Protein AF-A0A2H0EX03-F1 (afdb_monomer)

Radius of gyration: 18.91 Å; Cα contacts (8 Å, |Δi|>4): 187; chains: 1; bounding box: 61×41×51 Å

Foldseek 3Di:
DDPPPDPDPPPPDLLLVPDDPVCQVVLVVLLVLLQVLLVQLVPPDDPSNVVSLLVLLVSLLVVQLVLLVVQLVLQQVDPPPHRDPVSNVSSRVSNVQSVVLNVDDPPSSLVSSLVSLVVSLVVVVVCVVVVSDDVSVSSSSVVSSVSNSVSSVSSSVD

Mean predicted aligned error: 6.38 Å

pLDDT: mean 90.41, std 13.21, range [45.66, 98.88]

Solvent-accessible surface area (backbone atoms only — not comparable to full-atom values): 8365 Å² total; per-residue (Å²): 134,83,80,80,77,73,79,74,80,83,76,82,63,61,58,56,76,69,33,58,66,68,62,47,53,54,52,59,56,64,43,50,61,36,50,52,24,24,50,36,19,66,68,41,72,72,74,49,15,59,52,24,42,51,52,37,44,53,50,48,28,49,52,36,24,50,55,14,50,50,43,31,53,41,35,58,66,31,96,84,79,53,66,53,68,66,58,42,55,60,20,48,49,38,39,56,49,26,54,54,20,71,73,41,61,85,55,52,20,34,52,46,41,31,50,51,39,50,53,49,47,54,50,47,42,53,36,29,75,72,66,61,42,62,87,38,50,49,46,55,44,52,63,49,41,49,53,40,30,48,22,34,55,55,34,53,77,82

Secondary structure (DSSP, 8-state):
-----PPPP-----GGGGS-HHHHHHHHHTHHHHHHHHHHHHH--TTHHHHHHHHHHHHHHHHHHHHHHHHHHHHHH-SSS---HHHHHHHHHHHHHHHHHHHSPTTHHHHHHHHHHHHHHHHHHHHHHTTSS-TTHHHHHHHHHHHHHHHHHHHHT-

Nearest PDB structures (foldseek):
  7a0g-assembly1_EEE  TM=2.901E-01  e=4.725E+00  Serratia marcescens
  8px9-assembly1_B  TM=3.118E-01  e=8.494E+00  Escherichia coli
  9g2t-assembly1_B  TM=1.990E-01  e=8.920E+00  Mycolicibacterium thermoresistibile ATCC 19527

Structure (mmCIF, N/CA/C/O backbone):
data_AF-A0A2H0EX03-F1
#
_entry.id   AF-A0A2H0EX03-F1
#
loop_
_atom_site.group_PDB
_atom_site.id
_atom_site.type_symbol
_atom_site.label_atom_id
_atom_site.label_alt_id
_atom_site.label_comp_id
_atom_site.label_asym_id
_atom_site.label_entity_id
_atom_site.label_seq_id
_atom_site.pdbx_PDB_ins_code
_atom_site.Cartn_x
_atom_site.Cartn_y
_atom_site.Cartn_z
_atom_site.occupancy
_atom_site.B_iso_or_equiv
_atom_site.auth_seq_id
_atom_site.auth_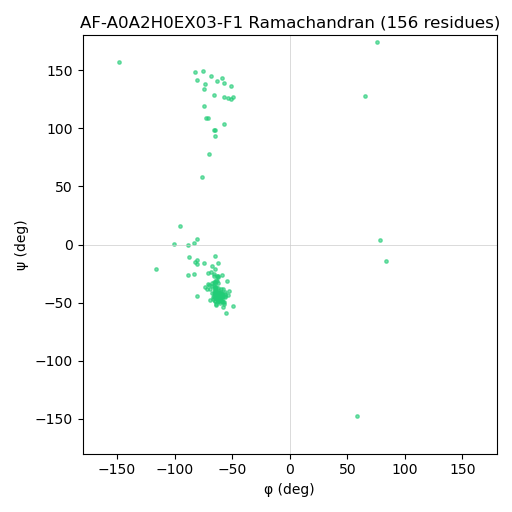comp_id
_atom_site.auth_asym_id
_atom_site.auth_atom_id
_atom_site.pdbx_PDB_model_num
ATOM 1 N N . MET A 1 1 ? -43.100 -32.100 20.176 1.00 51.62 1 MET A N 1
ATOM 2 C CA . MET A 1 1 ? -42.964 -31.776 18.740 1.00 51.62 1 MET A CA 1
ATOM 3 C C . MET A 1 1 ? -41.862 -30.725 18.614 1.00 51.62 1 MET A C 1
ATOM 5 O O . MET A 1 1 ? -42.129 -29.545 18.786 1.00 51.62 1 MET A O 1
ATOM 9 N N . TYR A 1 2 ? -40.604 -31.158 18.481 1.00 45.66 2 TYR A N 1
ATOM 10 C CA . TYR A 1 2 ? -39.464 -30.253 18.292 1.00 45.66 2 TYR A CA 1
ATOM 11 C C . TYR A 1 2 ? -39.506 -29.729 16.855 1.00 45.66 2 TYR A C 1
ATOM 13 O O . TYR A 1 2 ? -39.462 -30.515 15.915 1.00 45.66 2 TYR A O 1
ATOM 21 N N . ALA A 1 3 ? -39.635 -28.416 16.684 1.00 56.53 3 ALA A N 1
ATOM 22 C CA . ALA A 1 3 ? -39.500 -27.790 15.378 1.00 56.53 3 ALA A CA 1
ATOM 23 C C . ALA A 1 3 ? -38.021 -27.837 14.968 1.00 56.53 3 ALA A C 1
ATOM 25 O O . ALA A 1 3 ? -37.186 -27.144 15.552 1.00 56.53 3 ALA A O 1
ATOM 26 N N . GLU A 1 4 ? -37.696 -28.667 13.980 1.00 59.78 4 GLU A N 1
ATOM 27 C CA . GLU A 1 4 ? -36.404 -28.642 13.300 1.00 59.78 4 GLU A CA 1
ATOM 28 C C . GLU A 1 4 ? -36.185 -27.242 12.707 1.00 59.78 4 GLU A C 1
ATOM 30 O O . GLU A 1 4 ? -36.770 -26.876 11.683 1.00 59.78 4 GLU A O 1
ATOM 35 N N . ARG A 1 5 ? -35.340 -26.421 13.345 1.00 62.00 5 ARG A N 1
ATOM 36 C CA . ARG A 1 5 ? -34.784 -25.235 12.686 1.00 62.00 5 ARG A CA 1
ATOM 37 C C . ARG A 1 5 ? -33.887 -25.738 11.565 1.00 62.00 5 ARG A C 1
ATOM 39 O O . ARG A 1 5 ? -32.742 -26.109 11.807 1.00 62.00 5 ARG A O 1
ATOM 46 N N . ARG A 1 6 ? -34.411 -25.751 10.341 1.00 66.62 6 ARG A N 1
ATOM 47 C CA . ARG A 1 6 ? -33.588 -25.923 9.144 1.00 66.62 6 ARG A CA 1
ATOM 48 C C . ARG A 1 6 ? -32.482 -24.860 9.189 1.00 66.62 6 ARG A C 1
ATOM 50 O O . ARG A 1 6 ? -32.819 -23.684 9.355 1.00 66.62 6 ARG A O 1
ATOM 57 N N . PRO A 1 7 ? -31.193 -25.225 9.089 1.00 57.06 7 PRO A N 1
ATOM 58 C CA . PRO A 1 7 ? -30.139 -24.229 8.971 1.00 57.06 7 PRO A CA 1
ATOM 59 C C . PRO A 1 7 ? -30.449 -23.359 7.750 1.00 57.06 7 PRO A C 1
ATOM 61 O O . PRO A 1 7 ? -30.716 -23.874 6.663 1.00 57.06 7 PRO A O 1
ATOM 64 N N . SER A 1 8 ? -30.485 -22.038 7.939 1.00 59.81 8 SER A N 1
ATOM 65 C CA . SER A 1 8 ? -30.627 -21.104 6.823 1.00 59.81 8 SER A CA 1
ATOM 66 C C . SER A 1 8 ? -29.485 -21.357 5.835 1.00 59.81 8 SER A C 1
ATOM 68 O O . SER A 1 8 ? -28.356 -21.552 6.300 1.00 59.81 8 SER A O 1
ATOM 70 N N . PRO A 1 9 ? -29.730 -21.339 4.511 1.00 55.34 9 PRO A N 1
ATOM 71 C CA . PRO A 1 9 ? -28.667 -21.464 3.523 1.00 55.34 9 PRO A CA 1
ATOM 72 C C . PRO A 1 9 ? -27.545 -20.489 3.873 1.00 55.34 9 PRO A C 1
ATOM 74 O O . PRO A 1 9 ? -27.804 -19.303 4.086 1.00 55.34 9 PRO A O 1
ATOM 77 N N . VAL A 1 10 ? -26.313 -20.985 3.983 1.00 57.94 10 VAL A N 1
ATOM 78 C CA . VAL A 1 10 ? -25.141 -20.122 4.135 1.00 57.94 10 VAL A CA 1
ATOM 79 C C . VAL A 1 10 ? -25.035 -19.328 2.835 1.00 57.94 10 VAL A C 1
ATOM 81 O O . VAL A 1 10 ? -24.502 -19.816 1.842 1.00 57.94 10 VAL A O 1
ATOM 84 N N . GLU A 1 11 ? -25.611 -18.126 2.800 1.00 52.28 11 GLU A N 1
ATOM 85 C CA . GLU A 1 11 ? -25.418 -17.206 1.686 1.00 52.28 11 GLU A CA 1
ATOM 86 C C . GLU A 1 11 ? -23.942 -16.804 1.675 1.00 52.28 11 GLU A C 1
ATOM 88 O O . GLU A 1 11 ? -23.515 -15.906 2.404 1.00 52.28 11 GLU A O 1
ATOM 93 N N . ILE A 1 12 ? -23.147 -17.458 0.826 1.00 50.12 12 ILE A N 1
ATOM 94 C CA . ILE A 1 12 ? -21.801 -16.998 0.484 1.00 50.12 12 ILE A CA 1
ATOM 95 C C . ILE A 1 12 ? -21.967 -15.736 -0.367 1.00 50.12 12 ILE A C 1
ATOM 97 O O . ILE A 1 12 ? -21.898 -15.756 -1.596 1.00 50.12 12 ILE A O 1
ATOM 101 N N . ARG A 1 13 ? -22.257 -14.607 0.283 1.00 56.12 13 ARG A N 1
ATOM 102 C CA . ARG A 1 13 ? -22.233 -13.310 -0.390 1.00 56.12 13 ARG A CA 1
ATOM 103 C C . ARG A 1 13 ? -20.781 -13.036 -0.780 1.00 56.12 13 ARG A C 1
ATOM 105 O O . ARG A 1 13 ? -19.912 -13.125 0.090 1.00 56.12 13 ARG A O 1
ATOM 112 N N . PRO A 1 14 ? -20.491 -12.684 -2.049 1.00 64.75 14 PRO A N 1
ATOM 113 C CA . PRO A 1 14 ? -19.153 -12.262 -2.434 1.00 64.75 14 PRO A CA 1
ATOM 114 C C . PRO A 1 14 ? -18.709 -11.170 -1.468 1.00 64.75 14 PRO A C 1
ATOM 116 O O . PRO A 1 14 ? -19.436 -10.188 -1.305 1.00 64.75 14 PRO A O 1
ATOM 119 N N . MET A 1 15 ? -17.558 -11.342 -0.814 1.00 75.19 15 MET A N 1
ATOM 120 C CA . MET A 1 15 ? -17.139 -10.461 0.284 1.00 75.19 15 MET A CA 1
ATOM 121 C C . MET A 1 15 ? -17.134 -8.982 -0.132 1.00 75.19 15 MET A C 1
ATOM 123 O O . MET A 1 15 ? -17.496 -8.121 0.657 1.00 75.19 15 MET A O 1
ATOM 127 N N . LEU A 1 16 ? -16.851 -8.673 -1.404 1.00 79.81 16 LEU A N 1
ATOM 128 C CA . LEU A 1 16 ? -16.918 -7.306 -1.929 1.00 79.81 16 LEU A CA 1
ATOM 129 C C . LEU A 1 16 ? -18.316 -6.676 -1.878 1.00 79.81 16 LEU A C 1
ATOM 131 O O . LEU A 1 16 ? -18.407 -5.455 -1.775 1.00 79.81 16 LEU A O 1
ATOM 135 N N . ARG A 1 17 ? -19.407 -7.458 -1.920 1.00 83.00 17 ARG A N 1
ATOM 136 C CA . ARG A 1 17 ? -20.782 -6.929 -1.866 1.00 83.00 17 ARG A CA 1
ATOM 137 C C . ARG A 1 17 ? -21.109 -6.250 -0.533 1.00 83.00 17 ARG A C 1
ATOM 139 O O . ARG A 1 17 ? -22.020 -5.427 -0.518 1.00 83.00 17 ARG A O 1
ATOM 146 N N . THR A 1 18 ? -20.370 -6.550 0.539 1.00 88.31 18 THR A N 1
ATOM 147 C CA . THR A 1 18 ? -20.543 -5.922 1.862 1.00 88.31 18 THR A CA 1
ATOM 148 C C . THR A 1 18 ? -19.832 -4.570 1.979 1.00 88.31 18 THR A C 1
ATOM 150 O O . THR A 1 18 ? -20.134 -3.796 2.882 1.00 88.31 18 THR A O 1
ATOM 153 N N . VAL A 1 19 ? -18.918 -4.255 1.053 1.00 93.50 19 VAL A N 1
ATOM 154 C CA . VAL A 1 19 ? -18.184 -2.982 1.023 1.00 93.50 19 VAL A CA 1
ATOM 155 C C . VAL A 1 19 ? -19.110 -1.857 0.544 1.00 93.50 19 VAL A C 1
ATOM 157 O O . VAL A 1 19 ? -19.762 -2.044 -0.489 1.00 93.50 19 VAL A O 1
ATOM 160 N N . PRO A 1 20 ? -19.145 -0.683 1.204 1.00 95.62 20 PRO A N 1
ATOM 161 C CA . PRO A 1 20 ? -19.903 0.475 0.733 1.00 95.62 20 PRO A CA 1
ATOM 162 C C . PRO A 1 20 ? -19.593 0.811 -0.739 1.00 95.62 20 PRO A C 1
ATOM 164 O O . PRO A 1 20 ? -18.417 0.815 -1.115 1.00 95.62 20 PRO A O 1
ATOM 167 N N . PRO A 1 21 ? -20.598 1.114 -1.587 1.00 95.31 21 PRO A N 1
ATOM 168 C CA . PRO A 1 21 ? -20.388 1.285 -3.027 1.00 95.31 21 PRO A CA 1
ATOM 169 C C . PRO A 1 21 ? -19.301 2.304 -3.383 1.00 95.31 21 PRO A C 1
ATOM 171 O O . PRO A 1 21 ? -18.456 2.016 -4.224 1.00 95.31 21 PRO A O 1
ATOM 174 N N . ALA A 1 22 ? -19.272 3.455 -2.703 1.00 96.25 22 ALA A N 1
ATOM 175 C CA . ALA A 1 22 ? -18.262 4.488 -2.937 1.00 96.25 22 ALA A CA 1
ATOM 176 C C . ALA A 1 22 ? -16.836 3.980 -2.658 1.00 96.25 22 ALA A C 1
ATOM 178 O O . ALA A 1 22 ? -15.960 4.110 -3.509 1.00 96.25 22 ALA A O 1
ATOM 179 N N . ALA A 1 23 ? -16.619 3.330 -1.508 1.00 95.00 23 ALA A N 1
ATOM 180 C CA . ALA A 1 23 ? -15.321 2.756 -1.150 1.00 95.00 23 ALA A CA 1
ATOM 181 C C . ALA A 1 23 ? -14.894 1.657 -2.134 1.00 95.00 23 ALA A C 1
ATOM 183 O O . ALA A 1 23 ? -13.721 1.564 -2.488 1.00 95.00 23 ALA A O 1
ATOM 184 N N . ARG A 1 24 ? -15.849 0.854 -2.616 1.00 95.62 24 ARG A N 1
ATOM 185 C CA . ARG A 1 24 ? -15.594 -0.187 -3.614 1.00 95.62 24 ARG A CA 1
ATOM 186 C C . ARG A 1 24 ? -15.132 0.404 -4.945 1.00 95.62 24 ARG A C 1
ATOM 188 O O . ARG A 1 24 ? -14.111 -0.031 -5.462 1.00 95.62 24 ARG A O 1
ATOM 195 N N . TRP A 1 25 ?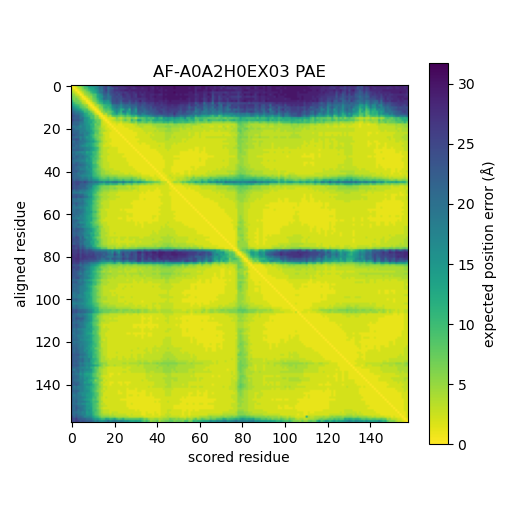 -15.864 1.377 -5.487 1.00 96.31 25 TRP A N 1
ATOM 196 C CA . TRP A 1 25 ? -15.535 1.991 -6.777 1.00 96.31 25 TRP A CA 1
ATOM 197 C C . TRP A 1 25 ? -14.212 2.746 -6.731 1.00 96.31 25 TRP A C 1
ATOM 199 O O . TRP A 1 25 ? -13.348 2.508 -7.572 1.00 96.31 25 TRP A O 1
ATOM 209 N N . LEU A 1 26 ? -14.026 3.591 -5.716 1.00 95.75 26 LEU A N 1
ATOM 210 C CA . LEU A 1 26 ? -12.784 4.341 -5.547 1.00 95.75 26 LEU A CA 1
ATOM 211 C C . LEU A 1 26 ? -11.603 3.398 -5.303 1.00 95.75 26 LEU A C 1
ATOM 213 O O . LEU A 1 26 ? -10.588 3.511 -5.985 1.00 95.75 26 LEU A O 1
ATOM 217 N N . GLY A 1 27 ? -11.758 2.412 -4.416 1.00 95.25 27 GLY A N 1
ATOM 218 C CA . GLY A 1 27 ? -10.721 1.419 -4.151 1.00 95.25 27 GLY A CA 1
ATOM 219 C C . GLY A 1 27 ? -10.297 0.668 -5.413 1.00 95.25 27 GLY A C 1
ATOM 220 O O . GLY A 1 27 ? -9.112 0.639 -5.732 1.00 95.25 27 GLY A O 1
ATOM 221 N N . LEU A 1 28 ? -11.254 0.114 -6.168 1.00 96.19 28 LEU A N 1
ATOM 222 C CA . LEU A 1 28 ? -10.968 -0.629 -7.402 1.00 96.19 28 LEU A CA 1
ATOM 223 C C . LEU A 1 28 ? -10.357 0.256 -8.494 1.00 96.19 28 LEU A C 1
ATOM 225 O O . LEU A 1 28 ? -9.452 -0.192 -9.194 1.00 96.19 28 LEU A O 1
ATOM 229 N N . SER A 1 29 ? -10.789 1.515 -8.614 1.00 96.88 29 SER A N 1
ATOM 230 C CA . SER A 1 29 ? -10.184 2.462 -9.560 1.00 96.88 29 SER A CA 1
ATOM 231 C C . SER A 1 29 ? -8.710 2.747 -9.253 1.00 96.88 29 SER A C 1
ATOM 233 O O . SER A 1 29 ? -7.923 2.955 -10.173 1.00 96.88 29 SER A O 1
ATOM 235 N N . GLY A 1 30 ? -8.302 2.642 -7.983 1.00 97.06 30 GLY A N 1
ATOM 236 C CA . GLY A 1 30 ? -6.902 2.744 -7.571 1.00 97.06 30 GLY A CA 1
ATOM 237 C C . GLY A 1 30 ? -5.990 1.653 -8.148 1.00 97.06 30 GLY A C 1
ATOM 238 O O . GLY A 1 30 ? -4.777 1.818 -8.143 1.00 97.06 30 GLY A O 1
ATOM 239 N N . LEU A 1 31 ? -6.531 0.554 -8.688 1.00 98.19 31 LEU A N 1
ATOM 240 C CA . LEU A 1 31 ? -5.728 -0.453 -9.393 1.00 98.19 31 LEU A CA 1
ATOM 241 C C . LEU A 1 31 ? -5.393 -0.065 -10.835 1.00 98.19 31 LEU A C 1
ATOM 243 O O . LEU A 1 31 ? -4.481 -0.655 -11.414 1.00 98.19 31 LEU A O 1
ATOM 247 N N . ILE A 1 32 ? -6.101 0.907 -11.420 1.00 98.44 32 ILE A N 1
ATOM 248 C CA . ILE A 1 32 ? -5.894 1.306 -12.818 1.00 98.44 32 ILE A CA 1
ATOM 249 C C . ILE A 1 32 ? -4.439 1.743 -13.050 1.00 98.44 32 ILE A C 1
ATOM 251 O O . ILE A 1 32 ? -3.820 1.188 -13.959 1.00 98.44 32 ILE A O 1
ATOM 255 N N . PRO A 1 33 ? -3.833 2.633 -12.235 1.00 98.38 33 PRO A N 1
ATOM 256 C CA . PRO A 1 33 ? -2.448 3.035 -12.465 1.00 98.38 33 PRO A CA 1
ATOM 257 C C . PRO A 1 33 ? -1.457 1.891 -12.229 1.00 98.38 33 PRO A C 1
ATOM 259 O O . PRO A 1 33 ? -0.507 1.767 -12.992 1.00 98.38 33 PRO A O 1
ATOM 262 N N . PHE A 1 34 ? -1.697 1.008 -11.249 1.00 98.62 34 PHE A N 1
ATOM 263 C CA . PHE A 1 34 ? -0.854 -0.177 -11.038 1.00 98.62 34 PHE A CA 1
ATOM 264 C C . PHE A 1 34 ? -0.802 -1.063 -12.283 1.00 98.62 34 PHE A C 1
ATOM 266 O O . PHE A 1 34 ? 0.278 -1.396 -12.760 1.00 98.62 34 PHE A O 1
ATOM 273 N N . MET A 1 35 ? -1.969 -1.453 -12.801 1.00 98.44 35 MET A N 1
ATOM 274 C CA . MET A 1 35 ? -2.056 -2.357 -13.950 1.00 98.44 35 MET A CA 1
ATOM 275 C C . MET A 1 35 ? -1.537 -1.695 -15.230 1.00 98.44 35 MET A C 1
ATOM 277 O O . MET A 1 35 ? -0.799 -2.322 -15.986 1.00 98.44 35 MET A O 1
ATOM 281 N N . ALA A 1 36 ? -1.881 -0.424 -15.458 1.00 98.12 36 ALA A N 1
ATOM 282 C CA . ALA A 1 36 ? -1.440 0.309 -16.640 1.00 98.12 36 ALA A CA 1
ATOM 283 C C . ALA A 1 36 ? 0.081 0.505 -16.659 1.00 98.12 36 ALA A C 1
ATOM 285 O O . ALA A 1 36 ? 0.715 0.242 -17.677 1.00 98.12 36 ALA A O 1
ATOM 286 N N . LEU A 1 37 ? 0.680 0.924 -15.539 1.00 98.19 37 LEU A N 1
ATOM 287 C CA . LEU A 1 37 ? 2.122 1.158 -15.466 1.00 98.19 37 LEU A CA 1
ATOM 288 C C . LEU A 1 37 ? 2.923 -0.148 -15.505 1.00 98.19 37 LEU A C 1
ATOM 290 O O . LEU A 1 37 ? 3.978 -0.168 -16.126 1.00 98.19 37 LEU A O 1
ATOM 294 N N . ALA A 1 38 ? 2.410 -1.241 -14.927 1.00 97.94 38 ALA A N 1
ATOM 295 C CA . ALA A 1 38 ? 3.038 -2.557 -15.054 1.00 97.94 38 ALA A CA 1
ATOM 296 C C . ALA A 1 38 ? 3.004 -3.085 -16.500 1.00 97.94 38 ALA A C 1
ATOM 298 O O . ALA A 1 38 ? 3.995 -3.619 -16.994 1.00 97.94 38 ALA A O 1
ATOM 299 N N . ALA A 1 39 ? 1.885 -2.905 -17.210 1.00 97.56 39 ALA A N 1
ATOM 300 C CA . ALA A 1 39 ? 1.806 -3.257 -18.627 1.00 97.56 39 ALA A CA 1
ATOM 301 C C . ALA A 1 39 ? 2.767 -2.400 -19.467 1.00 97.56 39 ALA A C 1
ATOM 303 O O . ALA A 1 39 ? 3.503 -2.928 -20.298 1.00 97.56 39 ALA A O 1
ATOM 304 N N . LEU A 1 40 ? 2.813 -1.088 -19.212 1.00 96.88 40 LEU A N 1
ATOM 305 C CA . LEU A 1 40 ? 3.740 -0.187 -19.893 1.00 96.88 40 LEU A CA 1
ATOM 306 C C . LEU A 1 40 ? 5.200 -0.541 -19.605 1.00 96.88 40 LEU A C 1
ATOM 308 O O . LEU A 1 40 ? 5.984 -0.551 -20.544 1.00 96.88 40 LEU A O 1
ATOM 312 N N . SER A 1 41 ? 5.571 -0.901 -18.374 1.00 96.44 41 SER A N 1
ATOM 313 C CA . SER A 1 41 ? 6.955 -1.300 -18.086 1.00 96.44 41 SER A CA 1
ATOM 314 C C . SER A 1 41 ? 7.389 -2.555 -18.843 1.00 9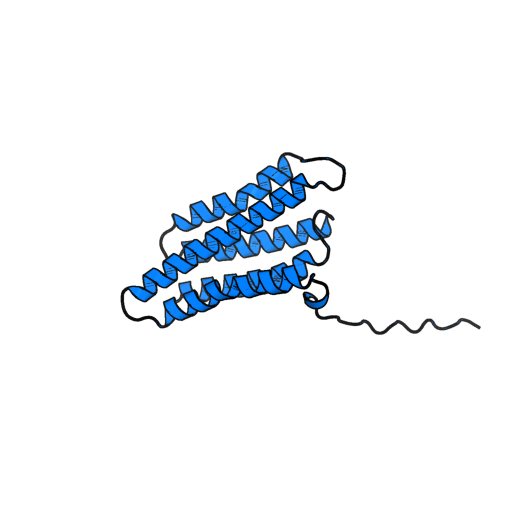6.44 41 SER A C 1
ATOM 316 O O . SER A 1 41 ? 8.569 -2.706 -19.109 1.00 96.44 41 SER A O 1
ATOM 318 N N . LEU A 1 42 ? 6.453 -3.441 -19.204 1.00 95.56 42 LEU A N 1
ATOM 319 C CA . LEU A 1 42 ? 6.743 -4.678 -19.941 1.00 95.56 42 LEU A CA 1
ATOM 320 C C . LEU A 1 42 ? 6.733 -4.504 -21.466 1.00 95.56 42 LEU A C 1
ATOM 322 O O . LEU A 1 42 ? 7.332 -5.303 -22.181 1.00 95.56 42 LEU A O 1
ATOM 326 N N . MET A 1 43 ? 5.984 -3.525 -21.975 1.00 96.06 43 MET A N 1
ATOM 327 C CA . MET A 1 43 ? 5.677 -3.408 -23.406 1.00 96.06 43 MET A CA 1
ATOM 328 C C . MET A 1 43 ? 6.255 -2.149 -24.056 1.00 96.06 43 MET A C 1
ATOM 330 O O . MET A 1 43 ? 6.350 -2.091 -25.284 1.00 96.06 43 MET A O 1
ATOM 334 N N . ALA A 1 44 ? 6.568 -1.114 -23.273 1.00 92.62 44 ALA A N 1
ATOM 335 C CA . ALA A 1 44 ? 7.015 0.160 -23.814 1.00 92.62 44 ALA A CA 1
ATOM 336 C C . ALA A 1 44 ? 8.458 0.059 -24.344 1.00 92.62 44 ALA A C 1
ATOM 338 O O . ALA A 1 44 ? 9.312 -0.546 -23.702 1.00 92.62 44 ALA A O 1
ATOM 339 N N . PRO A 1 45 ? 8.755 0.657 -25.509 1.00 89.69 45 PRO A N 1
ATOM 340 C CA . PRO A 1 45 ? 10.091 0.619 -26.083 1.00 89.69 45 PRO A CA 1
ATOM 341 C C . PRO A 1 45 ? 11.008 1.684 -25.476 1.00 89.69 45 PRO A C 1
ATOM 343 O O . PRO A 1 45 ? 10.585 2.811 -25.197 1.00 89.69 45 PRO A O 1
ATOM 346 N N . GLY A 1 46 ? 12.303 1.370 -25.408 1.00 84.44 46 GLY A N 1
ATOM 347 C CA . GLY A 1 46 ? 13.335 2.330 -25.013 1.00 84.44 46 GLY A CA 1
ATOM 348 C C . GLY A 1 46 ? 13.071 2.908 -23.617 1.00 84.44 46 GLY A C 1
ATOM 349 O O . GLY A 1 46 ? 12.481 2.217 -22.806 1.00 84.44 46 GLY A O 1
ATOM 350 N N . PRO A 1 47 ? 13.426 4.174 -23.327 1.00 89.94 47 PRO A N 1
ATOM 351 C CA . PRO A 1 47 ? 13.465 4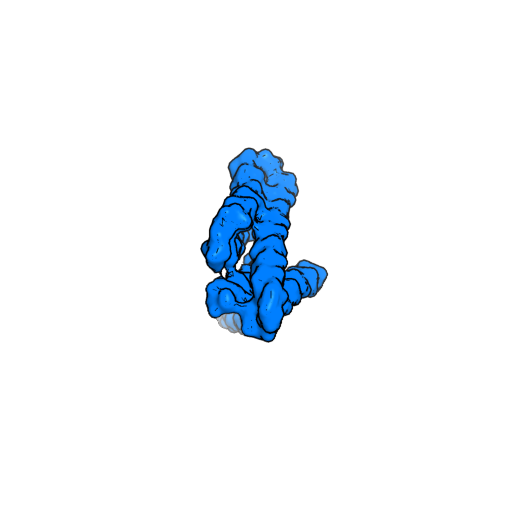.704 -21.954 1.00 89.94 47 PRO A CA 1
ATOM 352 C C . PRO A 1 47 ? 12.101 4.770 -21.245 1.00 89.94 47 PRO A C 1
ATOM 354 O O . PRO A 1 47 ? 12.031 5.070 -20.052 1.00 89.94 47 PRO A O 1
ATOM 357 N N . TRP A 1 48 ? 11.007 4.550 -21.976 1.00 94.38 48 TRP A N 1
ATOM 358 C CA . TRP A 1 48 ? 9.652 4.592 -21.439 1.00 94.38 48 TRP A CA 1
ATOM 359 C C . TRP A 1 48 ? 9.346 3.410 -20.514 1.00 94.38 48 TRP A C 1
ATOM 361 O O . TRP A 1 48 ? 8.502 3.565 -19.630 1.00 94.38 48 TRP A O 1
ATOM 371 N N . ASP A 1 49 ? 10.046 2.282 -20.663 1.00 93.62 49 ASP A N 1
ATOM 372 C CA . ASP A 1 49 ? 9.946 1.135 -19.755 1.00 93.62 49 ASP A CA 1
ATOM 373 C C . ASP A 1 49 ? 10.356 1.521 -18.322 1.00 93.62 49 ASP A C 1
ATOM 375 O O . ASP A 1 49 ? 9.590 1.345 -17.371 1.00 93.62 49 ASP A O 1
ATOM 379 N N . ALA A 1 50 ? 11.512 2.165 -18.179 1.00 93.44 50 ALA A N 1
ATOM 380 C CA . ALA A 1 50 ? 12.110 2.601 -16.933 1.00 93.44 50 ALA A CA 1
ATOM 381 C C . ALA A 1 50 ? 11.315 3.749 -16.310 1.00 93.44 50 ALA A C 1
ATOM 383 O O . ALA A 1 50 ? 11.120 3.767 -15.093 1.00 93.44 50 ALA A O 1
ATOM 384 N N . VAL A 1 51 ? 10.801 4.674 -17.131 1.00 96.12 51 VAL A N 1
ATOM 385 C CA . VAL A 1 51 ? 9.890 5.731 -16.664 1.00 96.12 51 VAL A CA 1
ATOM 386 C C . VAL A 1 51 ? 8.601 5.125 -16.108 1.00 96.12 51 VAL A C 1
ATOM 388 O O . VAL A 1 51 ? 8.180 5.509 -15.016 1.00 96.12 51 VAL A O 1
ATOM 391 N N . ALA A 1 52 ? 7.991 4.159 -16.804 1.00 97.31 52 ALA A N 1
ATOM 392 C CA . ALA A 1 52 ? 6.784 3.483 -16.329 1.00 97.31 52 ALA A CA 1
ATOM 393 C C . ALA A 1 52 ? 7.041 2.713 -15.026 1.00 97.31 52 ALA A C 1
ATOM 395 O O . ALA A 1 52 ? 6.257 2.820 -14.081 1.00 97.31 52 ALA A O 1
ATOM 396 N N . ARG A 1 53 ? 8.175 2.011 -14.938 1.00 96.81 53 ARG A N 1
ATOM 397 C CA . ARG A 1 53 ? 8.612 1.296 -13.732 1.00 96.81 53 ARG A CA 1
ATOM 398 C C . ARG A 1 53 ? 8.831 2.235 -12.542 1.00 96.81 53 ARG A C 1
ATOM 400 O O . ARG A 1 53 ? 8.346 1.963 -11.448 1.00 96.81 53 ARG A O 1
ATOM 407 N N . GLY A 1 54 ? 9.503 3.366 -12.758 1.00 97.31 54 GLY A N 1
ATOM 408 C CA . GLY A 1 54 ? 9.705 4.385 -11.725 1.00 97.31 54 GLY A CA 1
ATOM 409 C C . GLY A 1 54 ? 8.386 5.020 -11.277 1.00 97.31 54 GLY A C 1
ATOM 410 O O . GLY A 1 54 ? 8.120 5.135 -10.082 1.00 97.31 54 GLY A O 1
ATOM 411 N N . ALA A 1 55 ? 7.508 5.363 -12.222 1.00 98.31 55 ALA A N 1
ATOM 412 C CA . ALA A 1 55 ? 6.169 5.865 -11.918 1.00 98.31 55 ALA A CA 1
ATOM 413 C C . ALA A 1 55 ? 5.341 4.848 -11.113 1.00 98.31 55 ALA A C 1
ATOM 415 O O . ALA A 1 55 ? 4.625 5.233 -10.186 1.00 98.31 55 ALA A O 1
ATOM 416 N N . LEU A 1 56 ? 5.471 3.554 -11.423 1.00 98.62 56 LEU A N 1
ATOM 417 C CA . LEU A 1 56 ? 4.834 2.475 -10.674 1.00 98.62 56 LEU A CA 1
ATOM 418 C C . LEU A 1 56 ? 5.359 2.399 -9.234 1.00 98.62 56 LEU A C 1
ATOM 420 O O . LEU A 1 56 ? 4.552 2.290 -8.309 1.00 98.62 56 LEU A O 1
ATOM 424 N N . ALA A 1 57 ? 6.676 2.513 -9.031 1.00 98.69 57 ALA A N 1
ATOM 425 C CA . ALA A 1 57 ? 7.278 2.561 -7.699 1.00 98.69 57 ALA A CA 1
ATOM 426 C C . ALA A 1 57 ? 6.742 3.753 -6.887 1.00 98.69 57 ALA A C 1
ATOM 428 O O . ALA A 1 57 ? 6.256 3.580 -5.765 1.00 98.69 57 ALA A O 1
ATOM 429 N N . PHE A 1 58 ? 6.735 4.956 -7.473 1.00 98.69 58 PHE A N 1
ATOM 430 C CA . PHE A 1 58 ? 6.197 6.151 -6.815 1.00 98.69 58 PHE A CA 1
ATOM 431 C C . PHE A 1 58 ? 4.717 6.002 -6.464 1.00 98.69 58 PHE A C 1
ATOM 433 O O . PHE A 1 58 ? 4.311 6.329 -5.346 1.00 98.69 58 PHE A O 1
ATOM 440 N N . TYR A 1 59 ? 3.906 5.467 -7.377 1.00 98.88 59 TYR A N 1
ATOM 441 C CA . TYR A 1 59 ? 2.491 5.235 -7.105 1.00 98.88 59 TYR A CA 1
ATOM 442 C C . TYR A 1 59 ? 2.284 4.199 -5.990 1.00 98.88 59 TYR A C 1
ATOM 444 O O . TYR A 1 59 ? 1.487 4.422 -5.075 1.00 98.88 59 TYR A O 1
ATOM 452 N N . GLY A 1 60 ? 3.059 3.109 -6.002 1.00 98.75 60 GLY A N 1
ATOM 453 C CA . GLY A 1 60 ? 3.079 2.110 -4.933 1.00 98.75 60 GLY A CA 1
ATOM 454 C C . GLY A 1 60 ? 3.391 2.714 -3.564 1.00 98.75 60 GLY A C 1
ATOM 455 O O . GLY A 1 60 ? 2.686 2.440 -2.589 1.00 98.75 60 GLY A O 1
ATOM 456 N N . ALA A 1 61 ? 4.389 3.594 -3.501 1.00 98.88 61 ALA A N 1
ATOM 457 C CA . ALA A 1 61 ? 4.772 4.309 -2.288 1.00 98.88 61 ALA A CA 1
ATOM 458 C C . ALA A 1 61 ? 3.681 5.271 -1.785 1.00 98.88 61 ALA A C 1
ATOM 460 O O . ALA A 1 61 ? 3.399 5.309 -0.582 1.00 98.88 61 ALA A O 1
ATOM 461 N N . VAL A 1 62 ? 3.030 6.010 -2.692 1.00 98.81 62 VAL A N 1
ATOM 462 C CA . VAL A 1 62 ? 1.899 6.897 -2.364 1.00 98.81 62 VAL A CA 1
ATOM 463 C C . VAL A 1 62 ? 0.745 6.097 -1.771 1.00 98.81 62 VAL A C 1
ATOM 465 O O . VAL A 1 62 ? 0.220 6.471 -0.723 1.00 98.81 62 VAL A O 1
ATOM 468 N N . ILE A 1 63 ? 0.377 4.971 -2.386 1.00 98.69 63 ILE A N 1
ATOM 469 C CA . ILE A 1 63 ? -0.714 4.120 -1.897 1.00 98.69 63 ILE A CA 1
ATOM 470 C C . ILE A 1 63 ? -0.364 3.486 -0.550 1.00 98.69 63 ILE A C 1
ATOM 472 O O . ILE A 1 63 ? -1.191 3.510 0.363 1.00 98.69 63 ILE A O 1
ATOM 476 N N . LEU A 1 64 ? 0.855 2.967 -0.379 1.00 98.81 64 LEU A N 1
ATOM 477 C CA . LEU A 1 64 ? 1.292 2.406 0.901 1.00 98.81 64 LEU A CA 1
ATOM 478 C C . LEU A 1 64 ? 1.240 3.460 2.025 1.00 98.81 64 LEU A C 1
ATOM 480 O O . LEU A 1 64 ? 0.726 3.183 3.111 1.00 98.81 64 LEU A O 1
ATOM 484 N N . SER A 1 65 ? 1.684 4.685 1.733 1.00 98.69 65 SER A N 1
ATOM 485 C CA . SER A 1 65 ? 1.639 5.822 2.663 1.00 98.69 65 SER A CA 1
ATOM 486 C C . SER A 1 65 ? 0.208 6.265 2.979 1.00 98.69 65 SER A C 1
ATOM 488 O O . SER A 1 65 ? -0.132 6.452 4.148 1.00 98.69 65 SER A O 1
ATOM 490 N N . PHE A 1 66 ? -0.653 6.379 1.962 1.00 98.38 66 PHE A N 1
ATOM 491 C CA . PHE A 1 66 ? -2.072 6.716 2.116 1.00 98.38 66 PHE A CA 1
ATOM 492 C C . PHE A 1 66 ? -2.778 5.735 3.055 1.00 98.38 66 PHE A C 1
ATOM 494 O O . PHE A 1 66 ? -3.486 6.149 3.972 1.00 98.38 66 PHE A O 1
ATOM 501 N N . MET A 1 67 ? -2.527 4.436 2.887 1.00 97.69 67 MET A N 1
ATOM 502 C CA . MET A 1 67 ? -3.116 3.407 3.740 1.00 97.69 67 MET A CA 1
ATOM 503 C C . MET A 1 67 ? -2.593 3.460 5.185 1.00 97.69 67 MET A C 1
ATOM 505 O O . MET A 1 67 ? -3.358 3.198 6.116 1.00 97.69 67 MET A O 1
ATOM 509 N N . GLY A 1 68 ? -1.329 3.848 5.395 1.00 97.00 68 GLY A N 1
ATOM 510 C CA . GLY A 1 68 ? -0.821 4.216 6.723 1.00 97.00 68 GLY A CA 1
ATOM 511 C C . GLY A 1 68 ? -1.612 5.380 7.331 1.00 97.00 68 GLY A C 1
ATOM 512 O O . GLY A 1 68 ? -2.112 5.273 8.451 1.00 97.00 68 GLY A O 1
ATOM 513 N N . GLY A 1 69 ? -1.857 6.434 6.548 1.00 97.00 69 GLY A N 1
ATOM 514 C CA . GLY A 1 69 ? -2.720 7.555 6.935 1.00 97.00 69 GLY A CA 1
ATOM 515 C C . GLY A 1 69 ? -4.154 7.139 7.290 1.00 97.00 69 GLY A C 1
ATOM 516 O O . GLY A 1 69 ? -4.710 7.627 8.273 1.00 97.00 69 GLY A O 1
ATOM 517 N N . CYS A 1 70 ? -4.747 6.175 6.576 1.00 95.31 70 CYS A N 1
ATOM 518 C CA . CYS A 1 70 ? -6.055 5.622 6.950 1.00 95.31 70 CYS A CA 1
ATOM 519 C C . CYS A 1 70 ? -6.032 4.990 8.349 1.00 95.31 70 CYS A C 1
ATOM 521 O O . CYS A 1 70 ? -6.967 5.186 9.125 1.00 95.31 70 CYS A O 1
ATOM 523 N N . ARG A 1 71 ? -4.963 4.260 8.699 1.00 93.69 71 ARG A N 1
ATOM 524 C CA . ARG A 1 71 ? -4.805 3.684 10.045 1.00 93.69 71 ARG A CA 1
ATOM 525 C C . ARG A 1 71 ? -4.641 4.756 11.112 1.00 93.69 71 ARG A C 1
ATOM 527 O O . ARG A 1 71 ? -5.179 4.579 12.201 1.00 93.69 71 ARG A O 1
ATOM 534 N N . TRP A 1 72 ? -3.956 5.858 10.801 1.00 94.12 72 TRP A N 1
ATOM 535 C CA . TRP A 1 72 ? -3.917 7.024 11.686 1.00 94.12 72 TRP A CA 1
ATOM 536 C C . TRP A 1 72 ? -5.331 7.550 11.926 1.00 94.12 72 TRP A C 1
ATOM 538 O O . TRP A 1 72 ? -5.723 7.741 13.072 1.00 94.12 72 TRP A O 1
ATOM 548 N N . GLY A 1 73 ? -6.122 7.733 10.863 1.00 93.12 73 GLY A N 1
ATOM 549 C CA . GLY A 1 73 ? -7.510 8.191 10.959 1.00 93.12 73 GLY A CA 1
ATOM 550 C C . GLY A 1 73 ? -8.387 7.274 11.818 1.00 93.12 73 GLY A C 1
ATOM 551 O O . GLY A 1 73 ? -9.114 7.760 12.679 1.00 93.12 73 GLY A O 1
ATOM 552 N N . LEU A 1 74 ? -8.272 5.953 11.648 1.00 91.19 74 LEU A N 1
ATOM 553 C CA . LEU A 1 74 ? -8.975 4.966 12.479 1.00 91.19 74 LEU A CA 1
ATOM 554 C C . LEU A 1 74 ? -8.539 5.032 13.950 1.00 91.19 74 LEU A C 1
ATOM 556 O O . LEU A 1 74 ? -9.380 5.024 14.847 1.00 91.19 74 LEU A O 1
ATOM 560 N N . ALA A 1 75 ? -7.231 5.133 14.201 1.00 89.88 75 ALA A N 1
ATOM 561 C CA . ALA A 1 75 ? -6.687 5.261 15.550 1.00 89.88 75 ALA A CA 1
ATOM 562 C C . ALA A 1 75 ? -7.109 6.575 16.228 1.00 89.88 75 ALA A C 1
ATOM 564 O O . ALA A 1 75 ? -7.416 6.576 17.417 1.00 89.88 75 ALA A O 1
ATOM 565 N N . ALA A 1 76 ? -7.151 7.677 15.476 1.00 89.69 76 ALA A N 1
ATOM 566 C CA . ALA A 1 76 ? -7.594 8.981 15.956 1.00 89.69 76 ALA A CA 1
ATOM 567 C C . ALA A 1 76 ? -9.105 9.025 16.222 1.00 89.69 76 ALA A C 1
ATOM 569 O O . ALA A 1 76 ? -9.531 9.685 17.166 1.00 89.69 76 ALA A O 1
ATOM 570 N N . ALA A 1 77 ? -9.905 8.316 15.416 1.00 86.12 77 ALA A N 1
ATOM 571 C CA . ALA A 1 77 ? -11.351 8.234 15.597 1.00 86.12 77 ALA A CA 1
ATOM 572 C C . ALA A 1 77 ? -11.740 7.503 16.892 1.00 86.12 77 ALA A C 1
ATOM 574 O O . ALA A 1 77 ? -12.729 7.885 17.503 1.00 86.12 77 ALA A O 1
ATOM 575 N N . GLY A 1 78 ? -10.943 6.513 17.320 1.00 69.81 78 GLY A N 1
ATOM 576 C CA . GLY A 1 78 ? -11.034 5.862 18.628 1.00 69.81 78 GLY A CA 1
ATOM 577 C C . GLY A 1 78 ? -12.325 5.065 18.873 1.00 69.81 78 GLY A C 1
ATOM 578 O O . GLY A 1 78 ? -13.435 5.581 18.820 1.00 69.81 78 GLY A O 1
ATOM 579 N N . MET A 1 79 ? -12.199 3.799 19.272 1.00 57.09 79 MET A N 1
ATOM 580 C CA . MET A 1 79 ? -13.303 3.042 19.889 1.00 57.09 79 MET A CA 1
ATOM 581 C C . MET A 1 79 ? -13.492 3.488 21.357 1.00 57.09 79 MET A C 1
ATOM 583 O O . MET A 1 79 ? -13.340 2.692 22.273 1.00 57.09 79 MET A O 1
ATOM 587 N N . GLY A 1 80 ? -13.743 4.779 21.601 1.00 50.41 80 GLY A N 1
ATOM 588 C CA . GLY A 1 80 ? -14.085 5.323 22.927 1.00 50.41 80 GLY A CA 1
ATOM 589 C C . GLY A 1 80 ? -12.934 5.658 23.896 1.00 50.41 80 GLY A C 1
ATOM 590 O O . GLY A 1 80 ? -13.181 6.386 24.849 1.00 50.41 80 GLY A O 1
ATOM 591 N N . GLU A 1 81 ? -11.691 5.213 23.662 1.00 58.72 81 GLU A N 1
ATOM 592 C CA . GLU A 1 81 ? -10.551 5.434 24.592 1.00 58.72 81 GLU A CA 1
ATOM 593 C C . GLU A 1 81 ? -9.591 6.585 24.205 1.00 58.72 81 GLU A C 1
ATOM 595 O O . GLU A 1 81 ? -8.627 6.866 24.915 1.00 58.72 81 GLU A O 1
ATOM 600 N N . GLY A 1 82 ? -9.852 7.293 23.101 1.00 59.03 82 GLY A N 1
ATOM 601 C CA . GLY A 1 82 ? -8.969 8.348 22.585 1.00 59.03 82 GLY A CA 1
ATOM 602 C C . GLY A 1 82 ? -7.698 7.827 21.882 1.00 59.03 82 GLY A C 1
ATOM 603 O O . GLY A 1 82 ? -7.450 6.619 21.825 1.00 59.03 82 GLY A O 1
ATOM 604 N N . PRO A 1 83 ? -6.892 8.720 21.276 1.00 68.19 83 PRO A N 1
ATOM 605 C CA . PRO A 1 83 ? -5.721 8.332 20.492 1.00 68.19 83 PRO A CA 1
ATOM 606 C C . PRO A 1 83 ? -4.569 7.826 21.375 1.00 68.19 83 PRO A C 1
ATOM 608 O O . PRO A 1 83 ? -3.884 8.602 22.040 1.00 68.19 83 PRO A O 1
ATOM 611 N N . ALA A 1 84 ? -4.295 6.522 21.331 1.00 82.06 84 ALA A N 1
ATOM 612 C CA . ALA A 1 84 ? -3.112 5.941 21.964 1.00 82.06 84 ALA A CA 1
ATOM 613 C C . ALA A 1 84 ? -1.852 6.121 21.091 1.00 82.06 84 ALA A C 1
ATOM 615 O O . ALA A 1 84 ? -1.887 5.947 19.868 1.00 82.06 84 ALA A O 1
ATOM 616 N N . LEU A 1 85 ? -0.705 6.392 21.728 1.00 86.50 85 LEU A N 1
ATOM 617 C CA . LEU A 1 85 ? 0.575 6.619 21.039 1.00 86.50 85 LEU A CA 1
ATOM 618 C C . LEU A 1 85 ? 0.975 5.444 20.137 1.00 86.50 85 LEU A C 1
ATOM 620 O O . LEU A 1 85 ? 1.427 5.644 19.013 1.00 86.50 85 LEU A O 1
ATOM 624 N N . ARG A 1 86 ? 0.805 4.206 20.614 1.00 89.12 86 ARG A N 1
ATOM 625 C CA . ARG A 1 86 ? 1.271 3.008 19.901 1.00 89.12 86 ARG A CA 1
ATOM 626 C C . ARG A 1 86 ? 0.553 2.795 18.551 1.00 89.12 86 ARG A C 1
ATOM 628 O O . ARG A 1 86 ? 1.259 2.641 17.557 1.00 89.12 86 ARG A O 1
ATOM 635 N N . PRO A 1 87 ? -0.794 2.791 18.457 1.00 89.56 87 PRO A N 1
ATOM 636 C CA . PRO A 1 87 ? -1.499 2.727 17.172 1.00 89.56 87 PRO A CA 1
ATOM 637 C C . PRO A 1 87 ? -1.118 3.841 16.192 1.00 89.56 87 PRO A C 1
ATOM 639 O O . PRO A 1 87 ? -0.919 3.560 15.010 1.00 89.56 87 PRO A O 1
ATOM 642 N N . LEU A 1 88 ? -0.962 5.076 16.683 1.00 91.44 88 LEU A N 1
ATOM 643 C CA . LEU A 1 88 ? -0.543 6.209 15.857 1.00 91.44 88 LEU A CA 1
ATOM 644 C C . LEU A 1 88 ? 0.881 6.022 15.329 1.00 91.44 88 LEU A C 1
ATOM 646 O O . LEU A 1 88 ? 1.101 6.102 14.124 1.00 91.44 88 LEU A O 1
ATOM 650 N N . ALA A 1 89 ? 1.835 5.669 16.190 1.00 91.00 89 ALA A N 1
ATOM 651 C CA . ALA A 1 89 ? 3.214 5.412 15.780 1.00 91.00 89 ALA A CA 1
ATOM 652 C C . ALA A 1 89 ? 3.303 4.278 14.741 1.00 91.00 89 ALA A C 1
ATOM 654 O O . ALA A 1 89 ? 3.989 4.410 13.728 1.00 91.00 89 ALA A O 1
ATOM 655 N N . LEU A 1 90 ? 2.549 3.188 14.931 1.00 91.44 90 LEU A N 1
ATOM 656 C CA . LEU A 1 90 ? 2.502 2.081 13.968 1.00 91.44 90 LEU A CA 1
ATOM 657 C C . LEU A 1 90 ? 1.878 2.481 12.623 1.00 91.44 90 LEU A C 1
ATOM 659 O O . LEU A 1 90 ? 2.185 1.860 11.608 1.00 91.44 90 LEU A O 1
ATOM 663 N N . SER A 1 91 ? 1.024 3.507 12.586 1.00 94.50 91 SER A N 1
ATOM 664 C CA . SER A 1 91 ? 0.435 4.011 11.339 1.00 94.50 91 SER A CA 1
ATOM 665 C C . SER A 1 91 ? 1.409 4.825 10.475 1.00 94.50 91 SER A C 1
ATOM 667 O O . SER A 1 91 ? 1.166 4.985 9.281 1.00 94.50 91 SER A O 1
ATOM 669 N N . VAL A 1 92 ? 2.537 5.270 11.045 1.00 97.31 92 VAL A N 1
ATOM 670 C CA . VAL A 1 92 ? 3.629 5.957 10.326 1.00 97.31 92 VAL A CA 1
ATOM 671 C C . VAL A 1 92 ? 4.581 4.965 9.653 1.00 97.31 92 VAL A C 1
ATOM 673 O O . VAL A 1 92 ? 5.206 5.282 8.646 1.00 97.31 92 VAL A O 1
ATOM 676 N N . ALA A 1 93 ? 4.678 3.734 10.164 1.00 97.62 93 ALA A N 1
ATOM 677 C CA . ALA A 1 93 ? 5.594 2.728 9.625 1.00 97.62 93 ALA A CA 1
ATOM 678 C C . ALA A 1 93 ? 5.455 2.494 8.100 1.00 97.62 93 ALA A C 1
ATOM 680 O O . ALA A 1 93 ? 6.489 2.400 7.440 1.00 97.62 93 ALA A O 1
ATOM 681 N N . PRO A 1 94 ? 4.246 2.462 7.495 1.00 98.44 94 PRO A N 1
ATOM 682 C CA . PRO A 1 94 ? 4.097 2.294 6.049 1.00 98.44 94 PRO A CA 1
ATOM 683 C C . PRO A 1 94 ? 4.725 3.412 5.211 1.00 98.44 94 PRO A C 1
ATOM 685 O O . PRO A 1 94 ? 5.314 3.114 4.176 1.00 98.44 94 PRO A O 1
ATOM 688 N N . SER A 1 95 ? 4.635 4.679 5.634 1.00 98.50 95 SER A N 1
ATOM 689 C CA . SER A 1 95 ? 5.214 5.791 4.868 1.00 98.50 95 SER A CA 1
ATOM 690 C C . SER A 1 95 ? 6.737 5.822 4.971 1.00 98.50 95 SER A C 1
ATOM 692 O O . SER A 1 95 ? 7.413 6.063 3.973 1.00 98.50 95 SER A O 1
ATOM 694 N N . LEU A 1 96 ? 7.292 5.491 6.141 1.00 98.69 96 LEU A N 1
ATOM 695 C CA . LEU A 1 96 ? 8.739 5.327 6.307 1.00 98.69 96 LEU A CA 1
ATOM 696 C C . LEU A 1 96 ? 9.266 4.145 5.491 1.00 98.69 96 LEU A C 1
ATOM 698 O O . LEU A 1 96 ? 10.291 4.268 4.826 1.00 98.69 96 LEU A O 1
ATOM 702 N N . TRP A 1 97 ? 8.545 3.021 5.491 1.00 98.75 97 TRP A N 1
ATOM 703 C CA . TRP A 1 97 ? 8.889 1.867 4.664 1.00 98.75 97 TRP A CA 1
ATOM 704 C C . TRP A 1 97 ? 8.858 2.211 3.174 1.00 98.75 97 TRP A C 1
ATOM 706 O O . TRP A 1 97 ? 9.789 1.874 2.450 1.00 98.75 97 TRP A O 1
ATOM 716 N N . ALA A 1 98 ? 7.815 2.913 2.721 1.00 98.75 98 ALA A N 1
ATOM 717 C CA . ALA A 1 98 ? 7.696 3.378 1.344 1.00 98.75 98 ALA A CA 1
ATOM 718 C C . ALA A 1 98 ? 8.861 4.296 0.949 1.00 98.75 98 ALA A C 1
ATOM 720 O O . ALA A 1 98 ? 9.447 4.120 -0.114 1.00 98.75 98 ALA A O 1
ATOM 721 N N . TRP A 1 99 ? 9.228 5.242 1.817 1.00 98.75 99 TRP A N 1
ATOM 722 C CA . TRP A 1 99 ? 10.361 6.134 1.583 1.00 98.75 99 TRP A CA 1
ATOM 723 C C . TRP A 1 99 ? 11.683 5.369 1.463 1.00 98.75 99 TRP A C 1
ATOM 725 O O . TRP A 1 99 ? 12.416 5.583 0.502 1.00 98.75 99 TRP A O 1
ATOM 735 N N . ILE A 1 100 ? 11.955 4.431 2.377 1.00 98.69 100 ILE A N 1
ATOM 736 C CA . ILE A 1 100 ? 13.150 3.574 2.317 1.00 98.69 100 ILE A CA 1
ATOM 737 C C . ILE A 1 100 ? 13.147 2.727 1.038 1.00 98.69 100 ILE A C 1
ATOM 739 O O . ILE A 1 100 ? 14.180 2.616 0.383 1.00 98.69 100 ILE A O 1
ATOM 743 N N . ALA A 1 101 ? 11.997 2.164 0.654 1.00 98.56 101 ALA A N 1
ATOM 744 C CA . ALA A 1 101 ? 11.868 1.376 -0.567 1.00 98.56 101 ALA A CA 1
ATOM 745 C C . ALA A 1 101 ? 12.225 2.193 -1.818 1.00 98.56 101 ALA A C 1
ATOM 747 O O . ALA A 1 101 ? 12.952 1.695 -2.666 1.00 98.56 101 ALA A O 1
ATOM 748 N N . LEU A 1 102 ? 11.802 3.459 -1.905 1.00 98.50 102 LEU A N 1
ATOM 749 C CA . LEU A 1 102 ? 12.149 4.338 -3.032 1.00 98.50 102 LEU A CA 1
ATOM 750 C C . LEU A 1 102 ? 13.640 4.710 -3.099 1.00 98.50 102 LEU A C 1
ATOM 752 O O . LEU A 1 102 ? 14.098 5.167 -4.142 1.00 98.50 102 LEU A O 1
ATOM 756 N N . MET A 1 103 ? 14.393 4.553 -2.007 1.00 98.38 103 MET A N 1
ATOM 757 C CA . MET A 1 103 ? 15.849 4.749 -1.997 1.00 98.38 103 MET A CA 1
ATOM 758 C C . MET A 1 103 ? 16.615 3.477 -2.388 1.00 98.38 103 MET A C 1
ATOM 760 O O . MET A 1 103 ? 17.828 3.533 -2.599 1.00 98.38 103 MET A O 1
ATOM 764 N N . ALA A 1 104 ? 15.938 2.328 -2.463 1.00 98.00 104 ALA A N 1
ATOM 765 C CA . ALA A 1 104 ? 16.548 1.078 -2.887 1.00 98.00 104 ALA A CA 1
ATOM 766 C C . ALA A 1 104 ? 16.756 1.058 -4.415 1.00 98.00 104 ALA A C 1
ATOM 768 O O . ALA A 1 104 ? 15.977 1.654 -5.159 1.00 98.00 104 ALA A O 1
ATOM 769 N N . PRO A 1 105 ? 17.794 0.366 -4.916 1.00 96.62 105 PRO A N 1
ATOM 770 C CA . PRO A 1 105 ? 18.003 0.224 -6.352 1.00 96.62 105 PRO A CA 1
ATOM 771 C C . PRO A 1 105 ? 16.915 -0.651 -6.984 1.00 96.62 105 PRO A C 1
ATOM 773 O O . PRO A 1 105 ? 16.486 -1.646 -6.399 1.00 96.62 105 PRO A O 1
ATOM 776 N N . ALA A 1 106 ? 16.520 -0.337 -8.217 1.00 92.69 106 ALA A N 1
ATOM 777 C CA . ALA A 1 106 ? 15.620 -1.200 -8.973 1.00 92.69 106 ALA A CA 1
ATOM 778 C C . ALA A 1 106 ? 16.264 -2.580 -9.238 1.00 92.69 106 ALA A C 1
ATOM 780 O O . ALA A 1 106 ? 17.459 -2.635 -9.545 1.00 92.69 106 ALA A O 1
ATOM 781 N N . PRO A 1 107 ? 15.508 -3.695 -9.156 1.00 94.12 107 PRO A N 1
ATOM 782 C CA . PRO A 1 107 ? 14.064 -3.789 -8.887 1.00 94.12 107 PRO A CA 1
ATOM 783 C C . PRO A 1 107 ? 13.708 -4.038 -7.401 1.00 94.12 107 PRO A C 1
ATOM 785 O O . PRO A 1 107 ? 12.603 -4.490 -7.091 1.00 94.12 107 PRO A O 1
ATOM 788 N N . VAL A 1 108 ? 14.647 -3.831 -6.469 1.00 97.94 108 VAL A N 1
ATOM 789 C CA . VAL A 1 108 ? 14.453 -4.121 -5.033 1.00 97.94 108 VAL A CA 1
ATOM 790 C C . VAL A 1 108 ? 13.367 -3.232 -4.426 1.00 97.94 108 VAL A C 1
ATOM 792 O O . VAL A 1 108 ? 12.580 -3.703 -3.604 1.00 97.94 108 VAL A O 1
ATOM 795 N N . ASP A 1 109 ? 13.285 -1.981 -4.871 1.00 98.31 109 ASP A N 1
ATOM 796 C CA . ASP A 1 109 ? 12.244 -1.009 -4.527 1.00 98.31 109 ASP A CA 1
ATOM 797 C C . ASP A 1 109 ? 10.823 -1.584 -4.674 1.00 98.31 109 ASP A C 1
ATOM 799 O O . ASP A 1 109 ? 10.043 -1.588 -3.715 1.00 98.31 109 ASP A O 1
ATOM 803 N N . LEU A 1 110 ? 10.499 -2.157 -5.835 1.00 98.50 110 LEU A N 1
ATOM 804 C CA . LEU A 1 110 ? 9.185 -2.738 -6.122 1.00 98.50 110 LEU A CA 1
ATOM 805 C C . LEU A 1 110 ? 8.877 -3.939 -5.222 1.00 98.50 110 LEU A C 1
ATOM 807 O O . LEU A 1 110 ? 7.752 -4.073 -4.728 1.00 98.50 110 LEU A O 1
ATOM 811 N N . GLY A 1 111 ? 9.878 -4.784 -4.958 1.00 98.50 111 GLY A N 1
ATOM 812 C CA . GLY A 1 111 ? 9.743 -5.924 -4.051 1.00 98.50 111 GLY A CA 1
ATOM 813 C C . GLY A 1 111 ? 9.458 -5.478 -2.618 1.00 98.50 111 GLY A C 1
ATOM 814 O O . GLY A 1 111 ? 8.545 -5.993 -1.965 1.00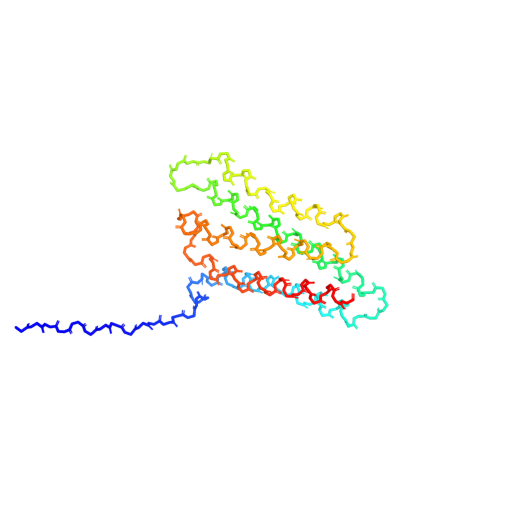 98.50 111 GLY A O 1
ATOM 815 N N . MET A 1 112 ? 10.178 -4.460 -2.142 1.00 98.69 112 MET A N 1
ATOM 816 C CA . MET A 1 112 ? 9.936 -3.854 -0.833 1.00 98.69 112 MET A CA 1
ATOM 817 C C . MET A 1 112 ? 8.533 -3.246 -0.743 1.00 98.69 112 MET A C 1
ATOM 8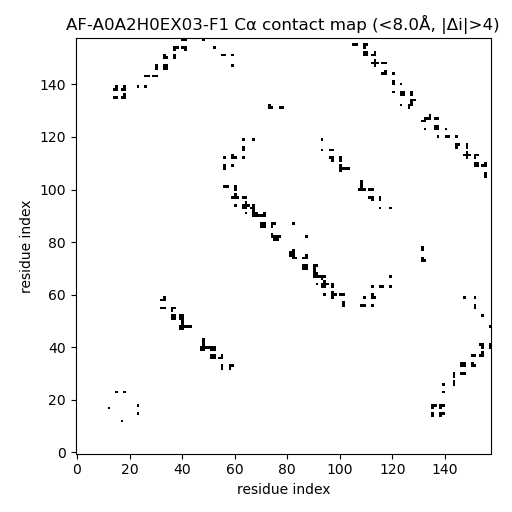19 O O . MET A 1 112 ? 7.852 -3.449 0.265 1.00 98.69 112 MET A O 1
ATOM 823 N N . LEU A 1 113 ? 8.063 -2.546 -1.778 1.00 98.81 113 LEU A N 1
ATOM 824 C CA . LEU A 1 113 ? 6.710 -1.981 -1.815 1.00 98.81 113 LEU A CA 1
ATOM 825 C C . LEU A 1 113 ? 5.630 -3.071 -1.800 1.00 98.81 113 LEU A C 1
ATOM 827 O O . LEU A 1 113 ? 4.661 -2.959 -1.045 1.00 98.81 113 LEU A O 1
ATOM 831 N N . ALA A 1 114 ? 5.810 -4.151 -2.566 1.00 98.69 114 ALA A N 1
ATOM 832 C CA . ALA A 1 114 ? 4.881 -5.277 -2.583 1.00 98.69 114 ALA A CA 1
ATOM 833 C C . ALA A 1 114 ? 4.788 -5.950 -1.204 1.00 98.69 114 ALA A C 1
ATOM 835 O O . ALA A 1 114 ? 3.682 -6.198 -0.715 1.00 98.69 114 ALA A O 1
ATOM 836 N N . LEU A 1 115 ? 5.931 -6.179 -0.545 1.00 98.62 115 LEU A N 1
ATOM 837 C CA . LEU A 1 115 ? 5.987 -6.705 0.822 1.00 98.62 115 LEU A CA 1
ATOM 838 C C . LEU A 1 115 ? 5.332 -5.755 1.829 1.00 98.62 115 LEU A C 1
ATOM 840 O O . LEU A 1 115 ? 4.561 -6.204 2.676 1.00 98.62 115 LEU A O 1
ATOM 844 N N . GLY A 1 116 ? 5.577 -4.448 1.712 1.00 98.69 116 GLY A N 1
ATOM 845 C CA . GLY A 1 116 ? 4.957 -3.432 2.562 1.00 98.69 116 GLY A CA 1
ATOM 846 C C . GLY A 1 116 ? 3.429 -3.426 2.445 1.00 98.69 116 GLY A C 1
ATOM 847 O O . GLY A 1 116 ? 2.730 -3.407 3.460 1.00 98.69 116 GLY A O 1
ATOM 848 N N . LEU A 1 117 ? 2.894 -3.520 1.223 1.00 98.69 117 LEU A N 1
ATOM 849 C CA . LEU A 1 117 ? 1.449 -3.598 0.973 1.00 98.69 117 LEU A CA 1
ATOM 850 C C . LEU A 1 117 ? 0.822 -4.875 1.551 1.00 98.69 117 LEU A C 1
ATOM 852 O O . LEU A 1 117 ? -0.261 -4.808 2.143 1.00 98.69 117 LEU A O 1
ATOM 856 N N . LEU A 1 118 ? 1.495 -6.022 1.414 1.00 98.62 118 LEU A N 1
ATOM 857 C CA . LEU A 1 118 ? 1.049 -7.304 1.970 1.00 98.62 118 LEU A CA 1
ATOM 858 C C . LEU A 1 118 ? 1.070 -7.295 3.502 1.00 98.62 118 LEU A C 1
ATOM 860 O O . LEU A 1 118 ? 0.075 -7.658 4.135 1.00 98.62 118 LEU A O 1
ATOM 864 N N . ALA A 1 119 ? 2.165 -6.822 4.100 1.00 98.38 119 ALA A N 1
ATOM 865 C CA . ALA A 1 119 ? 2.303 -6.693 5.547 1.00 98.38 119 ALA A CA 1
ATOM 866 C C . ALA A 1 119 ? 1.245 -5.743 6.126 1.00 98.38 119 ALA A C 1
ATOM 868 O O . ALA A 1 119 ? 0.602 -6.061 7.130 1.00 98.38 119 ALA A O 1
ATOM 869 N N . LEU A 1 120 ? 0.995 -4.612 5.459 1.00 98.12 120 LEU A N 1
ATOM 870 C CA . LEU A 1 120 ? -0.047 -3.676 5.866 1.00 98.12 120 LEU A CA 1
ATOM 871 C C . LEU A 1 120 ? -1.449 -4.285 5.742 1.00 98.12 120 LEU A C 1
ATOM 873 O O . LEU A 1 120 ? -2.273 -4.102 6.635 1.00 98.12 120 LEU A O 1
ATOM 877 N N . CYS A 1 121 ? -1.724 -5.052 4.684 1.00 97.75 121 CYS A N 1
ATOM 878 C CA . CYS A 1 121 ? -2.990 -5.776 4.545 1.00 97.75 121 CYS A CA 1
ATOM 879 C C . CYS A 1 121 ? -3.194 -6.782 5.689 1.00 97.75 121 CYS A C 1
ATOM 881 O O . CYS A 1 121 ? -4.273 -6.833 6.281 1.00 97.75 121 CYS A O 1
ATOM 883 N N . ALA A 1 122 ? -2.155 -7.531 6.069 1.00 97.38 122 ALA A N 1
ATOM 884 C CA . ALA A 1 122 ? -2.213 -8.425 7.225 1.00 97.38 122 ALA A CA 1
ATOM 885 C C . ALA A 1 122 ? -2.476 -7.655 8.535 1.00 97.38 122 ALA A C 1
ATOM 887 O O . ALA A 1 122 ? -3.317 -8.061 9.343 1.00 97.38 122 ALA A O 1
ATOM 888 N N . ALA A 1 123 ? -1.824 -6.504 8.720 1.00 95.56 123 ALA A N 1
ATOM 889 C CA . ALA A 1 123 ? -2.055 -5.626 9.865 1.00 95.56 123 ALA A CA 1
ATOM 890 C C . ALA A 1 123 ? -3.474 -5.026 9.884 1.00 95.56 123 ALA A C 1
ATOM 892 O O . ALA A 1 123 ? -4.027 -4.789 10.961 1.00 95.56 123 ALA A O 1
ATOM 893 N N . ASP A 1 124 ? -4.083 -4.771 8.726 1.00 95.00 124 ASP A N 1
ATOM 894 C CA . ASP A 1 124 ? -5.466 -4.293 8.600 1.00 95.00 124 ASP A CA 1
ATOM 895 C C . ASP A 1 124 ? -6.481 -5.390 8.939 1.00 95.00 124 ASP A C 1
ATOM 897 O O . ASP A 1 124 ? -7.477 -5.129 9.619 1.00 95.00 124 ASP A O 1
ATOM 901 N N . VAL A 1 125 ? -6.212 -6.636 8.536 1.00 94.81 125 VAL A N 1
ATOM 902 C CA . VAL A 1 125 ? -7.010 -7.804 8.943 1.00 94.81 125 VAL A CA 1
ATOM 903 C C . VAL A 1 125 ? -6.964 -7.969 10.462 1.00 94.81 125 VAL A C 1
ATOM 905 O O . VAL A 1 125 ? -8.009 -8.124 11.095 1.00 94.81 125 VAL A O 1
ATOM 908 N N . ALA A 1 126 ? -5.770 -7.904 11.059 1.00 93.31 126 ALA A N 1
ATOM 909 C CA . ALA A 1 126 ? -5.601 -7.997 12.507 1.00 93.31 126 ALA A CA 1
ATOM 910 C C . ALA A 1 126 ? -6.309 -6.847 13.242 1.00 93.31 126 ALA A C 1
ATOM 912 O O . ALA A 1 126 ? -7.028 -7.092 14.210 1.00 93.31 126 ALA A O 1
ATOM 913 N N . LEU A 1 127 ? -6.176 -5.613 12.741 1.00 91.56 127 LEU A N 1
ATOM 914 C CA . LEU A 1 127 ? -6.859 -4.439 13.291 1.00 91.56 127 LEU A CA 1
ATOM 915 C C . LEU A 1 127 ? -8.384 -4.599 13.251 1.00 91.56 127 LEU A C 1
ATOM 917 O O . LEU A 1 127 ? -9.054 -4.325 14.242 1.00 91.56 127 LEU A O 1
ATOM 921 N N . THR A 1 128 ? -8.927 -5.092 12.135 1.00 92.88 128 THR A N 1
ATOM 922 C CA . THR A 1 128 ? -10.371 -5.335 11.988 1.00 92.88 128 THR A CA 1
ATOM 923 C C . THR A 1 128 ? -10.858 -6.391 12.980 1.00 92.88 128 THR A C 1
ATOM 925 O O . THR A 1 128 ? -11.892 -6.209 13.616 1.00 92.88 128 THR A O 1
ATOM 928 N N . ARG A 1 129 ? -10.101 -7.483 13.164 1.00 91.31 129 ARG A N 1
ATOM 929 C CA . ARG A 1 129 ? -10.428 -8.537 14.143 1.00 91.31 129 ARG A CA 1
ATOM 930 C C . ARG A 1 129 ? -10.415 -8.031 15.585 1.00 91.31 129 ARG A C 1
ATOM 932 O O . ARG A 1 129 ? -11.192 -8.520 16.393 1.00 91.31 129 ARG A O 1
ATOM 939 N N . ALA A 1 130 ? -9.568 -7.050 15.887 1.00 89.81 130 ALA A N 1
ATOM 940 C CA . ALA A 1 130 ? -9.533 -6.364 17.175 1.00 89.81 130 ALA A CA 1
ATOM 941 C C . ALA A 1 130 ? -10.612 -5.267 17.317 1.00 89.81 130 ALA A C 1
ATOM 943 O O . ALA A 1 130 ? -10.605 -4.532 18.299 1.00 89.81 130 ALA A O 1
ATOM 944 N N . GLY A 1 131 ? -11.514 -5.117 16.339 1.00 89.12 131 GLY A N 1
ATOM 945 C CA . GLY A 1 131 ? -12.575 -4.106 16.345 1.00 89.12 131 GLY A CA 1
ATOM 946 C C . GLY A 1 131 ? -12.122 -2.694 15.959 1.00 89.12 131 GLY A C 1
ATOM 947 O O . GLY A 1 131 ? -12.933 -1.779 15.966 1.00 89.12 131 GLY A O 1
ATOM 948 N N . GLY A 1 132 ? -10.857 -2.491 15.583 1.00 89.12 132 GLY A N 1
ATOM 949 C CA . GLY A 1 132 ? -10.304 -1.168 15.264 1.00 89.12 132 GLY A CA 1
ATOM 950 C C . GLY A 1 132 ? -10.574 -0.672 13.838 1.00 89.12 132 GLY A C 1
ATOM 951 O O . GLY A 1 132 ? -10.086 0.390 13.460 1.00 89.12 132 GLY A O 1
ATOM 952 N N . ALA A 1 133 ? -11.296 -1.441 13.022 1.00 91.69 133 ALA A N 1
ATOM 953 C CA . ALA A 1 133 ? -11.684 -1.068 11.665 1.00 91.69 133 ALA A CA 1
ATOM 954 C C . ALA A 1 133 ? -13.045 -1.693 11.296 1.00 91.69 133 ALA A C 1
ATOM 956 O O . ALA A 1 133 ? -13.422 -2.714 11.877 1.00 91.69 133 ALA A O 1
ATOM 957 N N . PRO A 1 134 ? -13.784 -1.132 10.318 1.00 91.94 134 PRO A N 1
ATOM 958 C CA . PRO A 1 134 ? -15.059 -1.694 9.876 1.00 91.94 134 PRO A CA 1
ATOM 959 C C . PRO A 1 134 ? -14.933 -3.134 9.358 1.00 91.94 134 PRO A C 1
ATOM 961 O O . PRO A 1 134 ? -13.992 -3.461 8.641 1.00 91.94 134 PRO A O 1
ATOM 964 N N . ALA A 1 135 ? -15.935 -3.979 9.619 1.00 92.19 135 ALA A N 1
ATOM 965 C CA . ALA A 1 135 ? -15.913 -5.401 9.243 1.00 92.19 135 ALA A CA 1
ATOM 966 C C . ALA A 1 135 ? -15.743 -5.665 7.730 1.00 92.19 135 ALA A C 1
ATOM 968 O O . ALA A 1 135 ? -15.227 -6.708 7.333 1.00 92.19 135 ALA A O 1
ATOM 969 N N . TRP A 1 136 ? -16.154 -4.724 6.873 1.00 93.44 136 TRP A N 1
ATOM 970 C CA . TRP A 1 136 ? -15.985 -4.814 5.418 1.00 93.44 136 TRP A CA 1
ATOM 971 C C . TRP A 1 136 ? -14.576 -4.430 4.941 1.00 93.44 136 TRP A C 1
ATOM 973 O O . TRP A 1 136 ? -14.236 -4.691 3.786 1.00 93.44 136 TRP A O 1
ATOM 983 N N . TRP A 1 137 ? -13.746 -3.817 5.791 1.00 94.19 137 TRP A N 1
ATOM 984 C CA . TRP A 1 137 ? -12.437 -3.280 5.410 1.00 94.19 137 TRP A CA 1
ATOM 985 C C . TRP A 1 137 ? -11.519 -4.345 4.785 1.00 94.19 137 TRP A C 1
ATOM 987 O O . TRP A 1 137 ? -11.065 -4.135 3.658 1.00 94.19 137 TRP A O 1
ATOM 997 N N . PRO A 1 138 ? -11.323 -5.540 5.384 1.00 94.31 138 PRO A N 1
ATOM 998 C CA . PRO A 1 138 ? -10.487 -6.584 4.788 1.00 94.31 138 PRO A CA 1
ATOM 999 C C . PRO A 1 138 ? -10.992 -7.097 3.437 1.00 94.31 138 PRO A C 1
ATOM 1001 O O . PRO A 1 138 ? -10.187 -7.442 2.574 1.00 94.31 138 PRO A O 1
ATOM 1004 N N . ALA A 1 139 ? -12.314 -7.127 3.237 1.00 94.50 139 ALA A N 1
ATOM 1005 C CA . ALA A 1 139 ? -12.918 -7.569 1.983 1.00 94.50 139 ALA A CA 1
ATOM 1006 C C . ALA A 1 139 ? -12.553 -6.648 0.811 1.00 94.50 139 ALA A C 1
ATOM 1008 O O . ALA A 1 139 ? -12.443 -7.114 -0.322 1.00 94.50 139 ALA A O 1
ATOM 1009 N N . LEU A 1 140 ? -12.346 -5.356 1.087 1.00 95.25 140 LEU A N 1
ATOM 1010 C CA . LEU A 1 140 ? -11.821 -4.404 0.115 1.00 95.25 140 LEU A CA 1
ATOM 1011 C C . LEU A 1 140 ? -10.296 -4.510 -0.008 1.00 95.25 140 LEU A C 1
ATOM 1013 O O . LEU A 1 140 ? -9.779 -4.514 -1.120 1.00 95.25 140 LEU A O 1
ATOM 1017 N N . ARG A 1 141 ? -9.568 -4.604 1.113 1.00 96.25 141 ARG A N 1
ATOM 1018 C CA . ARG A 1 141 ? -8.094 -4.590 1.113 1.00 96.25 141 ARG A CA 1
ATOM 1019 C C . ARG A 1 141 ? -7.489 -5.755 0.337 1.00 96.25 141 ARG A C 1
ATOM 1021 O O . ARG A 1 141 ? -6.565 -5.524 -0.435 1.00 96.25 141 ARG A O 1
ATOM 1028 N N . TRP A 1 142 ? -8.027 -6.966 0.481 1.00 95.12 142 TRP A N 1
ATOM 1029 C CA . TRP A 1 142 ? -7.460 -8.159 -0.153 1.00 95.12 142 TRP A CA 1
ATOM 1030 C C . TRP A 1 142 ? -7.284 -8.064 -1.676 1.00 95.12 142 TRP A C 1
ATOM 1032 O O . TRP A 1 142 ? -6.150 -8.200 -2.138 1.00 95.12 142 TRP A O 1
ATOM 1042 N N . PRO A 1 14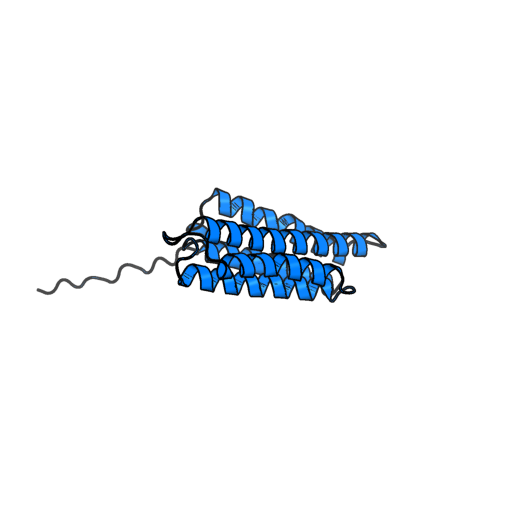3 ? -8.342 -7.824 -2.475 1.00 96.12 143 PRO A N 1
ATOM 1043 C CA . PRO A 1 143 ? -8.199 -7.756 -3.927 1.00 96.12 143 PRO A CA 1
ATOM 1044 C C . PRO A 1 143 ? -7.338 -6.571 -4.381 1.00 96.12 143 PRO A C 1
ATOM 1046 O O . PRO A 1 143 ? -6.604 -6.701 -5.356 1.00 96.12 143 PRO A O 1
ATOM 1049 N N . LEU A 1 144 ? -7.383 -5.439 -3.668 1.00 97.56 144 LEU A N 1
ATOM 1050 C CA . LEU A 1 144 ? -6.568 -4.266 -4.000 1.00 97.56 144 LEU A CA 1
ATOM 1051 C C . LEU A 1 144 ? -5.083 -4.513 -3.746 1.00 97.56 144 LEU A C 1
ATOM 1053 O O . LEU A 1 144 ? -4.254 -4.248 -4.609 1.00 97.56 144 LEU A O 1
ATOM 1057 N N . THR A 1 145 ? -4.738 -5.051 -2.579 1.00 98.12 145 THR A N 1
ATOM 1058 C CA . THR A 1 145 ? -3.353 -5.397 -2.269 1.00 98.12 145 THR A CA 1
ATOM 1059 C C . THR A 1 145 ? -2.846 -6.477 -3.216 1.00 98.12 145 THR A C 1
ATOM 1061 O O . THR A 1 145 ? -1.743 -6.341 -3.725 1.00 98.12 145 THR A O 1
ATOM 1064 N N . LEU A 1 146 ? -3.646 -7.506 -3.515 1.00 97.88 146 LEU A N 1
ATOM 1065 C CA . LEU A 1 146 ? -3.231 -8.554 -4.446 1.00 97.88 146 LEU A CA 1
ATOM 1066 C C . LEU A 1 146 ? -2.975 -7.994 -5.851 1.00 97.88 146 LEU A C 1
ATOM 1068 O O . LEU A 1 146 ? -1.918 -8.254 -6.415 1.00 97.88 146 LEU A O 1
ATOM 1072 N N . GLY A 1 147 ? -3.900 -7.195 -6.393 1.00 98.44 147 GLY A N 1
ATOM 1073 C CA . GLY A 1 147 ? -3.728 -6.569 -7.706 1.00 98.44 147 GLY A CA 1
ATOM 1074 C C . GLY A 1 147 ? -2.500 -5.659 -7.759 1.00 98.44 147 GLY A C 1
ATOM 1075 O O . GLY A 1 147 ? -1.696 -5.768 -8.677 1.00 98.44 147 GLY A O 1
ATOM 1076 N N . ALA A 1 148 ? -2.307 -4.818 -6.741 1.00 98.69 148 ALA A N 1
ATOM 1077 C CA . ALA A 1 148 ? -1.141 -3.944 -6.643 1.00 98.69 148 ALA A CA 1
ATOM 1078 C C . ALA A 1 148 ? 0.176 -4.733 -6.541 1.00 98.69 148 ALA A C 1
ATOM 1080 O O . ALA A 1 148 ? 1.112 -4.462 -7.289 1.00 98.69 148 ALA A O 1
ATOM 1081 N N . SER A 1 149 ? 0.247 -5.730 -5.655 1.00 98.50 149 SER A N 1
ATOM 1082 C CA . SER A 1 149 ? 1.443 -6.558 -5.460 1.00 98.50 149 SER A CA 1
ATOM 1083 C C . SER A 1 149 ? 1.785 -7.387 -6.697 1.00 98.50 149 SER A C 1
ATOM 1085 O O . SER A 1 149 ? 2.962 -7.512 -7.020 1.00 98.50 149 SER A O 1
ATOM 1087 N N . VAL A 1 150 ? 0.788 -7.916 -7.415 1.00 98.44 150 VAL A N 1
ATOM 1088 C CA . VAL A 1 150 ? 1.014 -8.617 -8.689 1.00 98.44 150 VAL A CA 1
ATOM 1089 C C . VAL A 1 150 ? 1.548 -7.653 -9.745 1.00 98.44 150 VAL A C 1
ATOM 1091 O O . VAL A 1 150 ? 2.533 -7.981 -10.396 1.00 98.44 150 VAL A O 1
ATOM 1094 N N . SER A 1 151 ? 0.975 -6.455 -9.883 1.00 98.56 151 SER A N 1
ATOM 1095 C CA . SER A 1 151 ? 1.489 -5.441 -10.814 1.00 98.56 151 SER A CA 1
ATOM 1096 C C . SER A 1 151 ? 2.939 -5.053 -10.511 1.00 98.56 151 SER A C 1
ATOM 1098 O O . SER A 1 151 ? 3.757 -4.982 -11.425 1.00 98.56 151 SER A O 1
ATOM 1100 N N . LEU 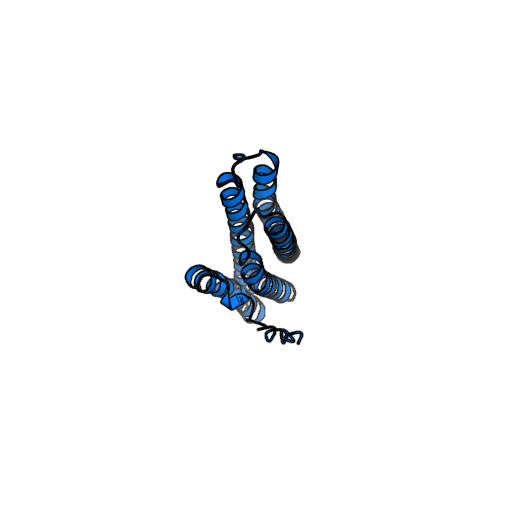A 1 152 ? 3.278 -4.860 -9.231 1.00 98.50 152 LEU A N 1
ATOM 1101 C CA . LEU A 1 152 ? 4.654 -4.597 -8.799 1.00 98.50 152 LEU A CA 1
ATOM 1102 C C . LEU A 1 152 ? 5.583 -5.768 -9.151 1.00 98.50 152 LEU A C 1
ATOM 1104 O O . LEU A 1 152 ? 6.638 -5.548 -9.733 1.00 98.50 152 LEU A O 1
ATOM 1108 N N . ALA A 1 153 ? 5.177 -7.006 -8.858 1.00 97.88 153 ALA A N 1
ATOM 1109 C CA . ALA A 1 153 ? 5.971 -8.199 -9.150 1.00 97.88 153 ALA A CA 1
ATOM 1110 C C . ALA A 1 153 ? 6.170 -8.434 -10.658 1.00 97.88 153 ALA A C 1
ATOM 1112 O O . ALA A 1 153 ? 7.252 -8.834 -11.075 1.00 97.88 153 ALA A O 1
ATOM 1113 N N . LEU A 1 154 ? 5.155 -8.161 -11.483 1.00 97.06 154 LEU A N 1
ATOM 1114 C CA . LEU A 1 154 ? 5.267 -8.245 -12.940 1.00 97.06 154 LEU A CA 1
ATOM 1115 C C . LEU A 1 154 ? 6.284 -7.236 -13.478 1.00 97.06 154 LEU A C 1
ATOM 1117 O O . LEU A 1 154 ? 7.133 -7.597 -14.285 1.00 97.06 154 LEU A O 1
ATOM 1121 N N . ALA A 1 155 ? 6.247 -5.999 -12.986 1.00 96.62 155 ALA A N 1
ATOM 1122 C CA . ALA A 1 155 ? 7.201 -4.969 -13.381 1.00 96.62 155 ALA A CA 1
ATOM 1123 C C . ALA A 1 155 ? 8.633 -5.238 -12.885 1.00 96.62 155 ALA A C 1
ATOM 1125 O O . ALA A 1 155 ? 9.579 -4.761 -13.498 1.00 96.62 155 ALA A O 1
ATOM 1126 N N . MET A 1 156 ? 8.823 -6.017 -11.812 1.00 93.50 156 MET A N 1
ATOM 1127 C CA . MET A 1 156 ? 10.161 -6.468 -11.394 1.00 93.50 156 MET A CA 1
ATOM 1128 C C . MET A 1 156 ? 10.816 -7.411 -12.407 1.00 93.50 156 MET A C 1
ATOM 1130 O O . MET A 1 156 ? 12.039 -7.508 -12.431 1.00 93.50 156 MET A O 1
ATOM 1134 N N . ALA A 1 157 ? 10.010 -8.133 -13.188 1.00 86.06 157 ALA A N 1
ATOM 1135 C CA . ALA A 1 157 ? 10.484 -9.058 -14.212 1.00 86.06 157 ALA A CA 1
ATOM 1136 C C . ALA A 1 157 ? 10.714 -8.383 -15.580 1.00 86.06 157 ALA A C 1
ATOM 1138 O O . ALA A 1 157 ? 11.093 -9.080 -16.521 1.00 86.06 157 ALA A O 1
ATOM 1139 N N . ALA A 1 158 ? 10.461 -7.070 -15.678 1.00 80.88 158 ALA A N 1
ATOM 1140 C CA . ALA A 1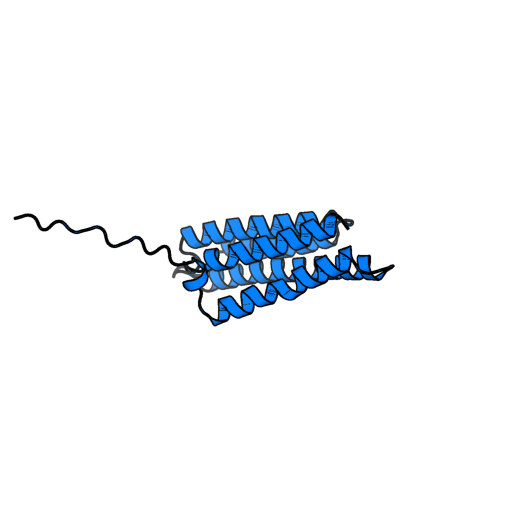 158 ? 10.662 -6.242 -16.866 1.00 80.88 158 ALA A CA 1
ATOM 1141 C C . ALA A 1 158 ? 12.097 -5.705 -16.965 1.00 80.88 158 ALA A C 1
ATOM 1143 O O . ALA A 1 158 ? 12.596 -5.133 -15.957 1.00 80.88 158 ALA A O 1
#

Sequence (158 aa):
MYAERRPSPVEIRPMLRTVPPAARWLGLSGLIPFMALAALSLMAPGPWDAVARGALAFYGAVILSFMGGCRWGLAAAGMGEGPALRPLALSVAPSLWAWIALMAPAPVDLGMLALGLLALCAADVALTRAGGAPAWWPALRWPLTLGASVSLALAMAA